Protein AF-A0A8J8JBK5-F1 (afdb_monomer_lite)

Sequence (61 aa):
MVLYVKGKGSITNKEYRELFKVSRITATRDLSALVKLGIFERVEKGRYKLKTPHESNMSQP

Radius of gyration: 12.36 Å; chains: 1; bounding box: 40×25×25 Å

Structure (mmCIF, N/CA/C/O backbone):
data_AF-A0A8J8JBK5-F1
#
_entry.id   AF-A0A8J8JBK5-F1
#
loop_
_atom_site.group_PDB
_atom_site.id
_atom_site.type_symbol
_atom_site.label_atom_id
_atom_site.label_alt_id
_atom_site.label_comp_id
_atom_site.label_asym_id
_atom_site.label_entity_id
_atom_site.label_seq_id
_atom_site.pdbx_PDB_ins_code
_atom_site.Cartn_x
_atom_site.Cartn_y
_atom_site.Cartn_z
_atom_site.occupancy
_atom_site.B_iso_or_equiv
_atom_site.auth_seq_id
_atom_site.auth_comp_id
_atom_site.auth_asym_id
_atom_site.auth_atom_id
_atom_site.pdbx_PDB_model_num
ATOM 1 N N . MET A 1 1 ? 3.734 -15.999 5.267 1.00 49.94 1 MET A N 1
ATOM 2 C CA . MET A 1 1 ? 3.588 -14.698 4.568 1.00 49.94 1 MET A CA 1
ATOM 3 C C . MET A 1 1 ? 2.858 -13.616 5.399 1.00 49.94 1 MET A C 1
ATOM 5 O O . MET A 1 1 ? 2.399 -12.638 4.832 1.00 49.94 1 MET A O 1
ATOM 9 N N . VAL A 1 2 ? 2.783 -13.726 6.740 1.00 46.06 2 VAL A N 1
ATOM 10 C CA . VAL A 1 2 ? 1.948 -12.851 7.612 1.00 46.06 2 VAL A CA 1
ATOM 11 C C . VAL A 1 2 ? 2.766 -12.079 8.674 1.00 46.06 2 VAL A C 1
ATOM 13 O O . VAL A 1 2 ? 2.226 -11.247 9.395 1.00 46.06 2 VAL A O 1
ATOM 16 N N . LEU A 1 3 ? 4.084 -12.301 8.780 1.00 52.88 3 LEU A N 1
ATOM 17 C CA . LEU A 1 3 ? 4.862 -11.773 9.913 1.00 52.88 3 LEU A CA 1
ATOM 18 C C . LEU A 1 3 ? 5.212 -10.277 9.834 1.00 52.88 3 LEU A C 1
ATOM 20 O O . LEU A 1 3 ? 5.357 -9.649 10.876 1.00 52.88 3 LEU A O 1
ATOM 24 N N . TYR A 1 4 ? 5.335 -9.680 8.645 1.00 52.91 4 TYR A N 1
ATOM 25 C CA . TYR A 1 4 ? 5.948 -8.346 8.544 1.00 52.91 4 TYR A CA 1
ATOM 26 C C . TYR A 1 4 ? 5.013 -7.189 8.927 1.00 52.91 4 TYR A C 1
ATOM 28 O O . TYR A 1 4 ? 5.466 -6.134 9.362 1.00 52.91 4 TYR A O 1
ATOM 36 N N . VAL A 1 5 ? 3.695 -7.379 8.811 1.00 52.22 5 VAL A N 1
ATOM 37 C CA . VAL A 1 5 ? 2.731 -6.300 9.081 1.00 52.22 5 VAL A CA 1
ATOM 38 C C . VAL A 1 5 ? 2.327 -6.240 10.561 1.00 52.22 5 VAL A C 1
ATOM 40 O O . VAL A 1 5 ? 1.983 -5.169 11.060 1.00 52.22 5 VAL A O 1
ATOM 43 N N . LYS A 1 6 ? 2.452 -7.354 11.301 1.00 51.53 6 LYS A N 1
ATOM 44 C CA . LYS A 1 6 ? 2.084 -7.434 12.726 1.00 51.53 6 LYS A CA 1
ATOM 45 C C . LYS A 1 6 ? 2.975 -6.597 13.657 1.00 51.53 6 LYS A C 1
ATOM 47 O O . LYS A 1 6 ? 2.522 -6.255 14.739 1.00 51.53 6 LYS A O 1
ATOM 52 N N . GLY A 1 7 ? 4.203 -6.257 13.251 1.00 54.09 7 GLY A N 1
ATOM 53 C CA . GLY A 1 7 ? 5.144 -5.502 14.094 1.00 54.09 7 GLY A CA 1
ATOM 54 C C . GLY A 1 7 ? 5.077 -3.975 13.956 1.00 54.09 7 GLY A C 1
ATOM 55 O O . GLY A 1 7 ? 5.336 -3.269 14.923 1.00 54.09 7 GLY A O 1
ATOM 56 N N . LYS A 1 8 ? 4.730 -3.446 12.772 1.00 64.88 8 LYS A N 1
ATOM 57 C CA . LYS A 1 8 ? 4.763 -1.992 12.485 1.00 64.88 8 LYS A CA 1
ATOM 58 C C . LYS A 1 8 ? 3.389 -1.326 12.424 1.00 64.88 8 LYS A C 1
ATOM 60 O O . LYS A 1 8 ? 3.304 -0.103 12.517 1.00 64.88 8 LYS A O 1
ATOM 65 N N . GLY A 1 9 ? 2.325 -2.091 12.170 1.00 72.31 9 GLY A N 1
ATOM 66 C CA . GLY A 1 9 ? 0.967 -1.566 11.981 1.00 72.31 9 GLY A CA 1
ATOM 67 C C . GLY A 1 9 ? 0.772 -0.693 10.732 1.00 72.31 9 GLY A C 1
ATOM 68 O O . GLY A 1 9 ? -0.364 -0.375 10.400 1.00 72.31 9 GLY A O 1
ATOM 69 N N . SER A 1 10 ? 1.833 -0.324 10.006 1.00 80.12 10 SER A N 1
ATOM 70 C CA . SER A 1 10 ? 1.780 0.465 8.772 1.00 80.12 10 SER A CA 1
ATOM 71 C C . SER A 1 10 ? 2.887 0.079 7.790 1.00 80.12 10 SER A C 1
ATOM 73 O O . SER A 1 10 ? 3.919 -0.466 8.180 1.00 80.12 10 SER A O 1
ATOM 75 N N . ILE A 1 11 ? 2.646 0.335 6.506 1.00 85.38 11 ILE A N 1
ATOM 76 C CA . ILE A 1 11 ? 3.545 0.048 5.394 1.00 85.38 11 ILE A CA 1
ATOM 77 C C . ILE A 1 11 ? 3.503 1.188 4.376 1.00 85.38 11 ILE A C 1
ATOM 79 O O . ILE A 1 11 ? 2.439 1.693 4.002 1.00 85.38 11 ILE A O 1
ATOM 83 N N . THR A 1 12 ? 4.673 1.613 3.913 1.00 85.62 12 THR A N 1
ATOM 84 C CA . THR A 1 12 ? 4.792 2.545 2.787 1.00 85.62 12 THR A CA 1
ATOM 85 C C . THR A 1 12 ? 4.944 1.804 1.462 1.00 85.62 12 THR A C 1
ATOM 87 O O . THR A 1 12 ? 5.371 0.653 1.410 1.00 85.62 12 THR A O 1
ATOM 90 N N . ASN A 1 13 ? 4.655 2.481 0.348 1.00 84.38 13 ASN A N 1
ATOM 91 C CA . ASN A 1 13 ? 4.907 1.921 -0.987 1.00 84.38 13 ASN A CA 1
ATOM 92 C C . ASN A 1 13 ? 6.395 1.555 -1.177 1.00 84.38 13 ASN A C 1
ATOM 94 O O . ASN A 1 13 ? 6.712 0.540 -1.786 1.00 84.38 13 ASN A O 1
ATOM 98 N N . LYS A 1 14 ? 7.319 2.346 -0.610 1.00 85.44 14 LYS A N 1
ATOM 99 C CA . LYS A 1 14 ? 8.755 2.039 -0.655 1.00 85.44 14 LYS A CA 1
ATOM 100 C C . LYS A 1 14 ? 9.061 0.721 0.060 1.00 85.44 14 LYS A C 1
ATOM 102 O O . LYS A 1 14 ? 9.643 -0.161 -0.556 1.00 85.44 14 LYS A O 1
ATOM 107 N N . GLU A 1 15 ? 8.591 0.562 1.295 1.00 85.81 15 GLU A N 1
ATOM 108 C CA . GLU A 1 15 ? 8.780 -0.679 2.057 1.00 85.81 15 GLU A CA 1
ATOM 109 C C . GLU A 1 15 ? 8.142 -1.877 1.358 1.00 85.81 15 GLU A C 1
ATOM 111 O O . GLU A 1 15 ? 8.759 -2.930 1.262 1.00 85.81 15 GLU A O 1
ATOM 116 N N . TYR A 1 16 ? 6.939 -1.712 0.804 1.00 87.12 16 TYR A N 1
ATOM 117 C CA . TYR A 1 16 ? 6.285 -2.767 0.036 1.00 87.12 16 TYR A CA 1
ATOM 118 C C . TYR A 1 16 ? 7.144 -3.208 -1.155 1.00 87.12 16 TYR A C 1
ATOM 120 O O . TYR A 1 16 ? 7.331 -4.398 -1.390 1.00 87.12 16 TYR A O 1
ATOM 128 N N . ARG A 1 17 ? 7.730 -2.257 -1.888 1.00 88.44 17 ARG A N 1
ATOM 129 C CA . ARG A 1 17 ? 8.636 -2.566 -3.001 1.00 88.44 17 ARG A CA 1
ATOM 130 C C . ARG A 1 17 ? 9.908 -3.266 -2.539 1.00 88.44 17 ARG A C 1
ATOM 132 O O . ARG A 1 17 ? 10.354 -4.163 -3.235 1.00 88.44 17 ARG A O 1
ATOM 139 N N . GLU A 1 18 ? 10.493 -2.875 -1.410 1.00 87.38 18 GLU A N 1
ATOM 140 C CA . GLU A 1 18 ? 11.713 -3.510 -0.887 1.00 87.38 18 GLU A CA 1
ATOM 141 C C . GLU A 1 18 ? 11.443 -4.931 -0.372 1.00 87.38 18 GLU A C 1
ATOM 143 O O . GLU A 1 18 ? 12.243 -5.833 -0.609 1.00 87.38 18 GLU A O 1
ATOM 148 N N . LEU A 1 19 ? 10.281 -5.150 0.249 1.00 86.06 19 LEU A N 1
ATOM 149 C CA . LEU A 1 19 ? 9.864 -6.453 0.771 1.00 86.06 19 LEU A CA 1
ATOM 150 C C . LEU A 1 19 ? 9.485 -7.438 -0.332 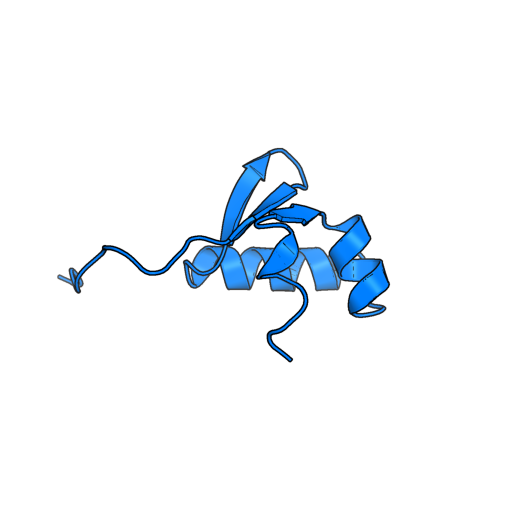1.00 86.06 19 LEU A C 1
ATOM 152 O O . LEU A 1 19 ? 9.904 -8.591 -0.305 1.00 86.06 19 LEU A O 1
ATOM 156 N N . PHE A 1 20 ? 8.689 -6.986 -1.300 1.00 83.62 20 PHE A N 1
ATOM 157 C CA . PHE A 1 20 ? 8.155 -7.841 -2.359 1.00 83.62 20 PHE A CA 1
ATOM 158 C C . PHE A 1 20 ? 8.981 -7.782 -3.650 1.00 83.62 20 PHE A C 1
ATOM 160 O O . PHE A 1 20 ? 8.697 -8.519 -4.588 1.00 83.62 20 PHE A O 1
ATOM 167 N N . LYS A 1 21 ? 10.003 -6.915 -3.714 1.00 88.00 21 LYS A N 1
ATOM 168 C CA . LYS A 1 21 ? 10.845 -6.665 -4.901 1.00 88.00 21 LYS A CA 1
ATOM 169 C C . LYS A 1 21 ? 10.031 -6.397 -6.170 1.00 88.00 21 LYS A C 1
ATOM 171 O O . LYS A 1 21 ? 10.405 -6.799 -7.268 1.00 88.00 21 LYS A O 1
ATOM 176 N N . VAL A 1 22 ? 8.915 -5.686 -6.019 1.00 88.50 22 VAL A N 1
ATOM 177 C CA . VAL A 1 22 ? 8.012 -5.339 -7.120 1.00 88.50 22 VAL A CA 1
ATOM 178 C C . VAL A 1 22 ? 8.218 -3.907 -7.615 1.00 88.50 22 VAL A C 1
ATOM 180 O O . VAL A 1 22 ? 8.701 -3.018 -6.904 1.00 88.50 22 VAL A O 1
ATOM 183 N N . SER A 1 23 ? 7.777 -3.652 -8.845 1.00 89.62 23 SER A N 1
ATOM 184 C CA . SER A 1 23 ? 7.703 -2.305 -9.412 1.00 89.62 23 SER A CA 1
ATOM 185 C C . SER A 1 23 ? 6.744 -1.403 -8.630 1.00 89.62 23 SER A C 1
ATOM 187 O O . SER A 1 23 ? 5.758 -1.852 -8.047 1.00 89.62 23 SER A O 1
ATOM 189 N N . ARG A 1 24 ? 6.985 -0.085 -8.678 1.00 87.38 24 ARG A N 1
ATOM 190 C CA . ARG A 1 24 ? 6.138 0.929 -8.016 1.00 87.38 24 ARG A CA 1
ATOM 191 C C . ARG A 1 24 ? 4.662 0.818 -8.407 1.00 87.38 24 ARG A C 1
ATOM 193 O O . ARG A 1 24 ? 3.788 1.014 -7.565 1.00 87.38 24 ARG A O 1
ATOM 200 N N . ILE A 1 25 ? 4.389 0.526 -9.676 1.00 89.50 25 ILE A N 1
ATOM 201 C CA . ILE A 1 25 ? 3.025 0.381 -10.198 1.00 89.50 25 ILE A CA 1
ATOM 202 C C . ILE A 1 25 ? 2.359 -0.855 -9.582 1.00 89.50 25 ILE A C 1
ATOM 204 O O . ILE A 1 25 ? 1.250 -0.743 -9.069 1.00 89.50 25 ILE A O 1
ATOM 208 N N . THR A 1 26 ? 3.059 -1.992 -9.552 1.00 89.44 26 THR A N 1
ATOM 209 C CA . THR A 1 26 ? 2.593 -3.241 -8.931 1.00 89.44 26 THR A CA 1
ATOM 210 C C . THR A 1 26 ? 2.298 -3.046 -7.449 1.00 89.44 26 THR A C 1
ATOM 212 O O . THR A 1 26 ? 1.169 -3.267 -7.034 1.00 89.44 26 THR A O 1
ATOM 215 N N . ALA A 1 27 ? 3.241 -2.482 -6.687 1.00 88.31 27 ALA A N 1
ATOM 216 C CA . ALA A 1 27 ? 3.033 -2.166 -5.274 1.00 88.31 27 ALA A CA 1
ATOM 217 C C . ALA A 1 27 ? 1.811 -1.264 -5.048 1.00 88.31 27 ALA A C 1
ATOM 219 O O . ALA A 1 27 ? 1.043 -1.465 -4.116 1.00 88.31 27 ALA A O 1
ATOM 220 N N . THR A 1 28 ? 1.602 -0.270 -5.916 1.00 88.00 28 THR A N 1
ATOM 221 C CA . THR A 1 28 ? 0.433 0.616 -5.823 1.00 88.00 28 THR A CA 1
ATOM 222 C C . THR A 1 28 ? -0.869 -0.138 -6.091 1.00 88.00 28 THR A C 1
ATOM 224 O O . THR A 1 28 ? -1.848 0.080 -5.381 1.00 88.00 28 THR A O 1
ATOM 227 N N . ARG A 1 29 ? -0.888 -1.023 -7.095 1.00 90.19 29 ARG A N 1
ATOM 228 C CA . ARG A 1 29 ? -2.057 -1.852 -7.418 1.00 90.19 29 ARG A CA 1
ATOM 229 C C . ARG A 1 29 ? -2.375 -2.830 -6.291 1.00 90.19 29 ARG A C 1
ATOM 231 O O . ARG A 1 29 ? -3.531 -2.888 -5.888 1.00 90.19 29 ARG A O 1
ATOM 238 N N . ASP A 1 30 ? -1.371 -3.518 -5.754 1.00 88.75 30 ASP A N 1
ATOM 239 C CA . ASP A 1 30 ? -1.541 -4.448 -4.635 1.00 88.75 30 ASP A CA 1
ATOM 240 C C . ASP A 1 30 ? -2.026 -3.734 -3.377 1.00 88.75 30 ASP A C 1
ATOM 242 O O . ASP A 1 30 ? -3.044 -4.109 -2.804 1.00 88.75 30 ASP A O 1
ATOM 246 N N . LEU A 1 31 ? -1.364 -2.645 -2.975 1.00 86.69 31 LEU A N 1
ATOM 247 C CA . LEU A 1 31 ? -1.788 -1.856 -1.816 1.00 86.69 31 LEU A CA 1
ATOM 248 C C . LEU A 1 31 ? -3.207 -1.312 -2.004 1.00 86.69 31 LEU A C 1
ATOM 250 O O . LEU A 1 31 ? -4.008 -1.359 -1.077 1.00 86.69 31 LEU A O 1
ATOM 254 N N . SER A 1 32 ? -3.563 -0.862 -3.211 1.00 87.62 32 SER A N 1
ATOM 255 C CA . SER A 1 32 ? -4.931 -0.430 -3.505 1.00 87.62 32 SER A CA 1
A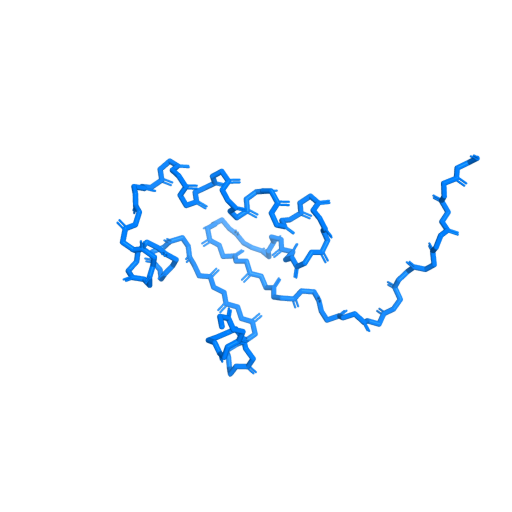TOM 256 C C . SER A 1 32 ? -5.940 -1.577 -3.440 1.00 87.62 32 SER A C 1
ATOM 258 O O . SER A 1 32 ? -7.069 -1.343 -3.013 1.00 87.62 32 SER A O 1
ATOM 260 N N . ALA A 1 33 ? -5.576 -2.787 -3.868 1.00 89.38 33 ALA A N 1
ATOM 261 C CA . ALA A 1 33 ? -6.438 -3.959 -3.763 1.00 89.38 33 ALA A CA 1
ATOM 262 C C . ALA A 1 33 ? -6.648 -4.343 -2.295 1.00 89.38 33 ALA A C 1
ATOM 264 O O . ALA A 1 33 ? -7.777 -4.572 -1.876 1.00 89.38 33 ALA A O 1
ATOM 265 N N . LEU A 1 34 ? -5.591 -4.307 -1.486 1.00 85.12 34 LEU A N 1
ATOM 266 C CA . LEU A 1 34 ? -5.682 -4.591 -0.058 1.00 85.12 34 LEU A CA 1
ATOM 267 C C . LEU A 1 34 ? -6.483 -3.526 0.710 1.00 85.12 34 LEU A C 1
ATOM 269 O O . LEU A 1 34 ? -7.148 -3.853 1.692 1.00 85.12 34 LEU A O 1
ATOM 273 N N . VAL A 1 35 ? -6.465 -2.270 0.248 1.00 86.31 35 VAL A N 1
ATOM 274 C CA . VAL A 1 35 ? -7.362 -1.222 0.757 1.00 86.31 35 VAL A CA 1
ATOM 275 C C . VAL A 1 35 ? -8.818 -1.513 0.404 1.00 86.31 35 VAL A C 1
ATOM 277 O O . VAL A 1 35 ? -9.686 -1.410 1.265 1.00 86.31 35 VAL A O 1
ATOM 280 N N . LYS A 1 36 ? -9.095 -1.940 -0.834 1.00 85.69 36 LYS A N 1
ATOM 281 C CA . LYS A 1 36 ? -10.448 -2.353 -1.249 1.00 85.69 36 LYS A CA 1
ATOM 282 C C . LYS A 1 36 ? -10.958 -3.564 -0.469 1.00 85.69 36 LYS A C 1
ATOM 284 O O . LYS A 1 36 ? -12.141 -3.629 -0.170 1.00 85.69 36 LYS A O 1
ATOM 289 N N . LEU A 1 37 ? -10.069 -4.491 -0.121 1.00 84.75 37 LEU A N 1
ATOM 290 C CA . LEU A 1 37 ? -10.383 -5.650 0.717 1.00 84.75 37 LEU A CA 1
ATOM 291 C C . LEU A 1 37 ? -10.579 -5.286 2.198 1.00 84.75 37 LEU A C 1
ATOM 293 O O . LEU A 1 37 ? -10.881 -6.162 3.000 1.00 84.75 37 LEU A O 1
ATOM 297 N N . GLY A 1 38 ? -10.378 -4.021 2.586 1.00 82.56 38 GLY A N 1
ATOM 298 C CA . GLY A 1 38 ? -10.502 -3.580 3.972 1.00 82.56 38 GLY A CA 1
ATOM 299 C C . GLY A 1 38 ? -9.397 -4.105 4.892 1.00 82.56 38 GLY A C 1
ATOM 300 O O . GLY A 1 38 ? -9.561 -4.053 6.103 1.00 82.56 38 GLY A O 1
ATOM 301 N N . ILE A 1 39 ? -8.284 -4.600 4.338 1.00 82.94 39 ILE A N 1
ATOM 302 C CA . ILE A 1 39 ? -7.126 -5.101 5.100 1.00 82.94 39 ILE A CA 1
ATOM 303 C C . ILE A 1 39 ? -6.208 -3.943 5.491 1.00 82.94 39 ILE A C 1
ATOM 305 O O . ILE A 1 39 ? -5.633 -3.925 6.578 1.00 82.94 39 ILE A O 1
ATOM 309 N N . PHE A 1 40 ? -6.059 -2.969 4.595 1.00 84.81 40 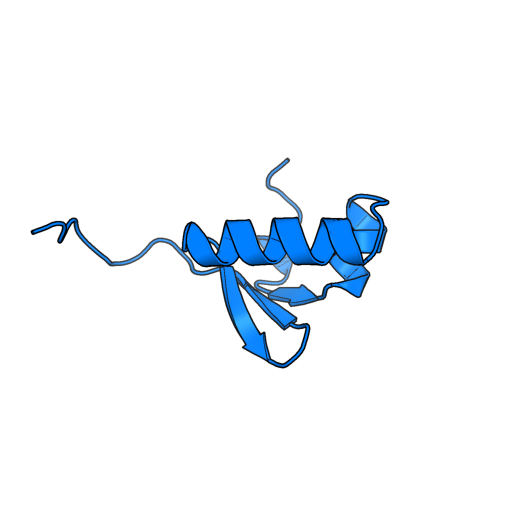PHE A N 1
ATOM 310 C CA . PHE A 1 40 ? -5.337 -1.736 4.867 1.00 84.81 40 PHE A CA 1
ATOM 311 C C . PHE A 1 40 ? -6.267 -0.533 4.742 1.00 84.81 40 PHE A C 1
ATOM 313 O O . PHE A 1 40 ? -7.200 -0.520 3.950 1.00 84.81 40 PHE A O 1
ATOM 320 N N . GLU A 1 41 ? -5.975 0.520 5.484 1.00 86.00 41 GL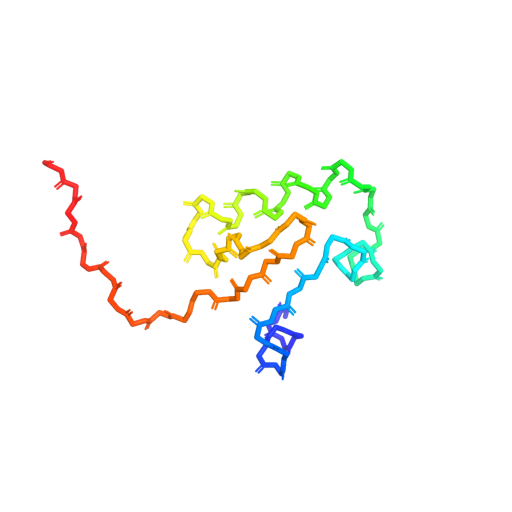U A N 1
ATOM 321 C CA . GLU A 1 41 ? -6.530 1.847 5.272 1.00 86.00 41 GLU A CA 1
ATOM 322 C C . GLU A 1 41 ? -5.430 2.772 4.755 1.00 86.00 41 GLU A C 1
ATOM 324 O O . GLU A 1 41 ? -4.258 2.670 5.135 1.00 86.00 41 GLU A O 1
ATOM 329 N N . ARG A 1 42 ? -5.790 3.693 3.866 1.00 84.75 42 ARG A N 1
ATOM 330 C CA . ARG A 1 42 ? -4.862 4.727 3.424 1.00 84.75 42 ARG A CA 1
ATOM 331 C C . ARG A 1 42 ? -4.932 5.890 4.406 1.00 84.75 42 ARG A C 1
ATOM 333 O O . ARG A 1 42 ? -5.857 6.687 4.340 1.00 84.75 42 ARG A O 1
ATOM 340 N N . VAL A 1 43 ? -3.924 5.993 5.264 1.00 83.12 43 VAL A N 1
ATOM 341 C CA . VAL A 1 43 ? -3.789 7.098 6.227 1.00 83.12 43 VAL A CA 1
ATOM 342 C C . VAL A 1 43 ? -3.244 8.355 5.552 1.00 83.12 43 VAL A C 1
ATOM 344 O O . VAL A 1 43 ? -3.729 9.449 5.802 1.00 83.12 43 VAL A O 1
ATOM 347 N N . GLU A 1 44 ? -2.241 8.216 4.674 1.00 78.69 44 GLU A N 1
ATOM 348 C CA . GLU A 1 44 ? -1.527 9.359 4.084 1.00 78.69 44 GLU A CA 1
ATOM 349 C C . GLU A 1 44 ? -1.083 9.066 2.637 1.00 78.69 44 GLU A C 1
ATOM 351 O O . GLU A 1 44 ? -1.247 7.962 2.100 1.00 78.69 44 GLU A O 1
ATOM 356 N N . LYS A 1 45 ? -0.514 10.062 1.944 1.00 75.81 45 LYS A N 1
ATOM 357 C CA . LYS A 1 45 ? -0.054 9.918 0.552 1.00 75.81 45 LYS A CA 1
ATOM 358 C C . LYS A 1 45 ? 1.152 8.966 0.477 1.00 75.81 45 LYS A C 1
ATOM 360 O O . LYS A 1 45 ? 2.296 9.376 0.604 1.00 75.81 45 LYS A O 1
ATOM 365 N N . GLY A 1 46 ? 0.875 7.683 0.234 1.00 73.25 46 GLY A N 1
ATOM 366 C CA . GLY A 1 46 ? 1.889 6.629 0.127 1.00 73.25 46 GLY A CA 1
ATOM 367 C C . GLY A 1 46 ? 2.124 5.828 1.410 1.00 73.25 46 GLY A C 1
ATOM 368 O O . GLY A 1 46 ? 3.048 5.010 1.418 1.00 73.25 46 GLY A O 1
ATOM 369 N N . ARG A 1 47 ? 1.292 6.025 2.444 1.00 81.62 47 ARG A N 1
ATOM 370 C CA . ARG A 1 47 ? 1.334 5.282 3.709 1.00 81.62 47 ARG A CA 1
ATOM 371 C C . ARG A 1 47 ? -0.001 4.582 3.962 1.00 81.62 47 ARG A C 1
ATOM 373 O O . ARG A 1 47 ? -1.060 5.203 3.859 1.00 81.62 47 ARG A O 1
ATOM 380 N N . TYR A 1 48 ? 0.073 3.295 4.279 1.00 85.69 48 TYR A N 1
ATOM 381 C CA . TYR A 1 48 ? -1.069 2.410 4.491 1.00 85.69 48 TYR A CA 1
ATOM 382 C C . TYR A 1 48 ? -0.972 1.805 5.889 1.00 85.69 48 TYR A C 1
ATOM 384 O O . TYR A 1 48 ? 0.103 1.362 6.281 1.00 85.69 48 TYR A O 1
ATOM 392 N N . LYS A 1 49 ? -2.059 1.788 6.654 1.00 85.81 49 LYS A N 1
ATOM 393 C CA . LYS A 1 49 ? -2.113 1.220 8.007 1.00 85.81 49 LYS A CA 1
ATOM 394 C C . LYS A 1 49 ? -2.956 -0.046 7.986 1.00 85.81 49 LYS A C 1
ATOM 396 O O . LYS A 1 49 ? -3.916 -0.115 7.229 1.00 85.81 49 LYS A O 1
ATOM 401 N N . LEU A 1 50 ? -2.565 -1.072 8.733 1.00 83.00 50 LEU A N 1
ATOM 402 C CA . LEU A 1 50 ? -3.340 -2.305 8.806 1.00 83.00 50 LEU A CA 1
ATOM 403 C C . LEU A 1 50 ? -4.658 -2.002 9.528 1.00 83.00 50 LEU A C 1
ATOM 405 O O . LEU A 1 50 ? -4.640 -1.548 10.672 1.00 83.00 50 LEU A O 1
ATOM 409 N N . LYS A 1 51 ? -5.783 -2.276 8.871 1.00 75.12 51 LYS A N 1
ATOM 410 C CA . LYS A 1 51 ? -7.093 -2.250 9.507 1.00 75.12 51 LYS A CA 1
ATOM 411 C C . LYS A 1 51 ? -7.225 -3.564 10.276 1.00 75.12 51 LYS A C 1
ATOM 413 O O . LYS A 1 51 ? -7.355 -4.636 9.689 1.00 75.12 51 LYS A O 1
ATOM 418 N N . THR A 1 52 ? -7.072 -3.509 11.595 1.00 64.69 52 THR A N 1
ATOM 419 C CA . THR A 1 52 ? -7.285 -4.682 12.450 1.00 64.69 52 THR A CA 1
ATOM 420 C C . THR A 1 52 ? -8.741 -5.136 12.341 1.00 64.69 52 THR A C 1
ATOM 422 O O . THR A 1 52 ? -9.628 -4.281 12.325 1.00 64.69 52 THR A O 1
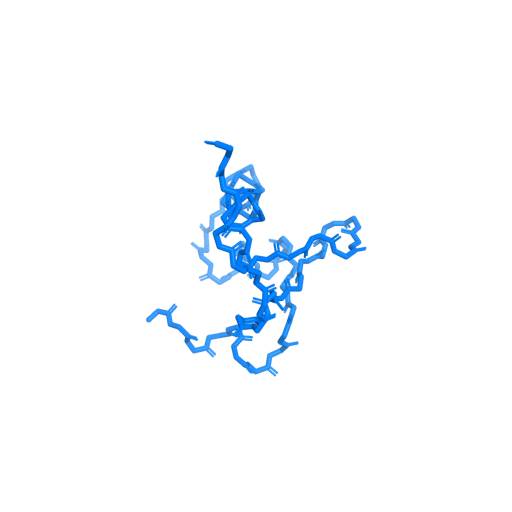ATOM 425 N N . PRO A 1 53 ? -9.011 -6.451 12.277 1.00 58.19 53 PRO A N 1
ATOM 426 C CA . PRO A 1 53 ? -10.362 -6.974 12.167 1.00 58.19 53 PRO A CA 1
ATOM 427 C C . PRO A 1 53 ? -11.038 -6.899 13.537 1.00 58.19 53 PRO A C 1
ATOM 429 O O . PRO A 1 53 ? -11.111 -7.877 14.275 1.00 58.19 53 PRO A O 1
ATOM 432 N N . HIS A 1 54 ? -11.520 -5.718 13.892 1.00 49.91 54 HIS A N 1
ATOM 433 C CA . HIS A 1 54 ? -12.646 -5.607 14.797 1.00 49.91 54 HIS A CA 1
ATOM 434 C C . HIS A 1 54 ? -13.627 -4.627 14.167 1.00 49.91 54 HIS A C 1
ATOM 436 O O . HIS A 1 54 ? -13.272 -3.489 13.884 1.00 49.91 54 HIS A O 1
ATOM 442 N N . GLU A 1 55 ? -14.817 -5.144 13.875 1.00 55.69 55 GLU A N 1
ATOM 443 C CA . GLU A 1 55 ? -15.974 -4.437 13.327 1.00 55.69 55 GLU A CA 1
ATOM 444 C C . GLU A 1 55 ? -15.876 -3.967 11.866 1.00 55.69 55 GLU A C 1
ATOM 446 O O . GLU A 1 55 ? -15.397 -2.890 11.517 1.00 55.69 55 GLU A O 1
ATOM 451 N N . SER A 1 56 ? -16.504 -4.731 10.979 1.00 46.62 56 SER A N 1
ATOM 452 C CA . SER A 1 56 ? -17.846 -4.334 10.539 1.00 46.62 56 SER A CA 1
ATOM 453 C C . SER A 1 56 ? -18.535 -5.537 9.923 1.00 46.62 56 SER A C 1
ATOM 455 O O . SER A 1 56 ? -18.052 -6.137 8.965 1.00 46.62 56 SER A O 1
ATOM 457 N N . ASN A 1 57 ? -19.644 -5.889 10.563 1.00 48.47 57 ASN A N 1
ATOM 458 C CA . ASN A 1 57 ? -20.620 -6.844 10.096 1.00 48.47 57 ASN A CA 1
ATOM 459 C C . ASN A 1 57 ? -20.988 -6.611 8.632 1.00 48.47 57 ASN A C 1
ATOM 461 O O . ASN A 1 57 ? -21.001 -5.486 8.131 1.00 48.47 57 ASN A O 1
ATOM 465 N N . MET A 1 58 ? -21.331 -7.734 8.012 1.00 55.41 58 MET A N 1
ATOM 466 C CA . MET A 1 58 ? -22.235 -7.839 6.882 1.00 55.41 58 MET A CA 1
ATOM 467 C C . MET A 1 58 ? -23.299 -6.739 6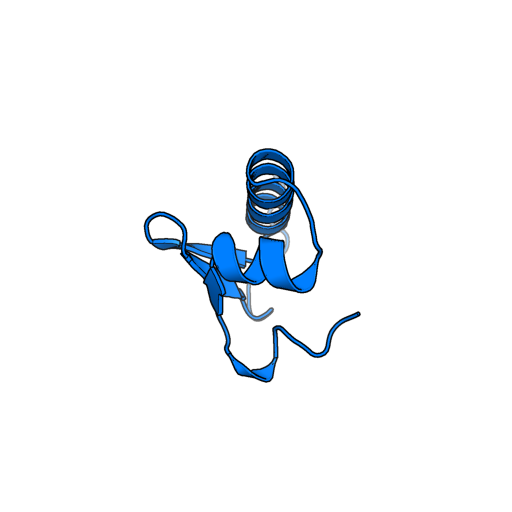.919 1.00 55.41 58 MET A C 1
ATOM 469 O O . MET A 1 58 ? -24.254 -6.813 7.682 1.00 55.41 58 MET A O 1
ATOM 473 N N . SER A 1 59 ? -23.136 -5.756 6.050 1.00 52.94 59 SER A N 1
ATOM 474 C CA . SER A 1 59 ? -24.249 -5.014 5.480 1.00 52.94 59 SER A CA 1
ATOM 475 C C . SER A 1 59 ? -23.965 -4.943 3.992 1.00 52.94 59 SER A C 1
ATOM 477 O O . SER A 1 59 ? -23.413 -3.968 3.485 1.00 52.94 59 SER A O 1
ATOM 479 N N . GLN A 1 60 ? -24.253 -6.044 3.305 1.00 49.44 60 GLN A N 1
ATOM 480 C CA . GLN A 1 60 ? -24.670 -5.944 1.915 1.00 49.44 60 GLN A CA 1
ATOM 481 C C . GLN A 1 60 ? -26.206 -5.871 1.912 1.00 49.44 60 GLN A C 1
ATOM 483 O O . GLN A 1 60 ? -26.816 -6.532 2.754 1.00 49.44 60 GLN A O 1
ATOM 488 N N . PRO A 1 61 ? -26.787 -5.012 1.056 1.00 59.88 61 PRO A N 1
ATOM 489 C CA . PRO A 1 61 ? -28.221 -4.728 1.007 1.00 59.88 61 PRO A CA 1
ATOM 490 C C . PRO A 1 61 ? -29.066 -5.929 0.577 1.00 59.88 61 PRO A C 1
ATOM 492 O O . PRO A 1 61 ? -28.513 -6.836 -0.088 1.00 59.88 61 PRO A O 1
#

pLDDT: mean 75.64, std 14.95, range [46.06, 90.19]

Foldseek 3Di:
DPPPCVPPQKDFLVRQCVVVVDDSVVSVVVLVVCVVVVQWPCPDDRMIGGRPPDDDDDDDD

Secondary structure (DSSP, 8-state):
--TTHHHHSEEEHHHHHHHH---HHHHHHHHHHHHHTTSEEEEETTEEEE--S--------